Protein AF-A0A0R3RTT4-F1 (afdb_monomer)

Organism: NCBI:txid1147741

InterPro domains:
  IPR013730 Fyv7/TAP26 [PF08524] (8-86)
  IPR013730 Fyv7/TAP26 [PR01854] (11-34)
  IPR013730 Fyv7/TAP26 [PR01854] (36-57)
  IPR013730 Fyv7/TAP26 [PR01854] (59-83)

pLDDT: mean 90.15, std 12.37, range [50.72, 97.81]

Sequence (91 aa):
RDNKSITNQKRRLHADQRAQLTYQKIVAERKAEKEKLRLEREKRQKVLEEYTSIKRRMNKALSKKNRRGQPNLNAQIEVLLEKIERRMEKS

Radius of gyration: 28.81 Å; Cα contacts (8 Å, |Δi|>4): 20; chains: 1; bounding box: 62×22×70 Å

Secondary structure (DSSP, 8-state):
-THHHHHHHHHTS-HHHHHHHHHHHHHHHHHHHHHHHHHHHHHHHHHHHHHHHHHHHHHHHHT-B-TTS-B-HHHHHHHHHHHHHHHHTT-

Solvent-accessible surface area (backbone atoms only — not comparable to full-atom values): 5124 Å² total; per-residue (Å²): 126,65,75,64,55,56,52,57,54,58,69,7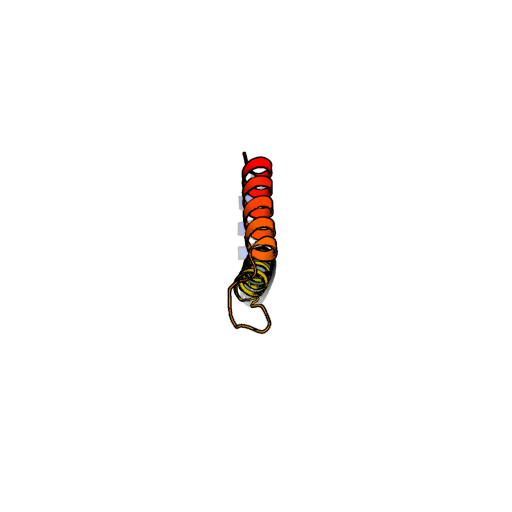0,48,56,71,66,60,47,50,52,53,52,50,53,50,51,53,51,51,52,51,54,50,52,52,53,52,49,54,51,48,53,54,53,48,52,56,50,51,52,54,50,52,53,52,51,52,45,50,54,36,60,66,36,53,46,100,85,66,46,73,39,62,68,44,42,49,54,49,51,51,53,54,50,52,58,50,60,78,73,106

Mean predicted aligned error: 7.97 Å

Structure (mmCIF, N/CA/C/O backbone):
data_AF-A0A0R3RTT4-F1
#
_entry.id   AF-A0A0R3RTT4-F1
#
loop_
_atom_site.group_PDB
_atom_site.id
_atom_site.type_symbol
_atom_site.label_atom_id
_atom_site.label_alt_id
_atom_site.label_comp_id
_atom_site.label_asym_i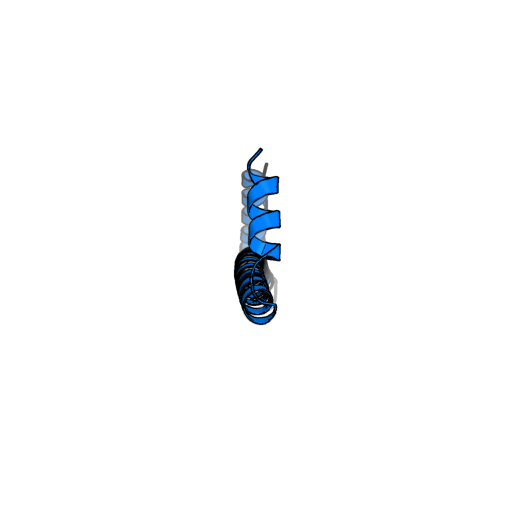d
_atom_site.label_entity_id
_atom_site.label_seq_id
_atom_site.pdbx_PDB_ins_code
_atom_site.Cartn_x
_atom_site.Cartn_y
_atom_site.Cartn_z
_atom_site.occupancy
_atom_site.B_iso_or_equiv
_atom_site.auth_seq_id
_atom_site.auth_comp_id
_atom_site.auth_asym_id
_atom_site.auth_atom_id
_atom_site.pdbx_PDB_model_num
ATOM 1 N N . ARG A 1 1 ? 36.230 12.311 -27.835 1.00 50.72 1 ARG A N 1
ATOM 2 C CA . ARG A 1 1 ? 36.071 12.455 -29.314 1.00 50.72 1 ARG A CA 1
ATOM 3 C C . ARG A 1 1 ? 35.401 11.211 -29.927 1.00 50.72 1 ARG A C 1
ATOM 5 O O . ARG A 1 1 ? 35.261 11.108 -31.140 1.00 50.72 1 ARG A O 1
ATOM 12 N N . ASP A 1 2 ? 34.865 10.333 -29.082 1.00 56.84 2 ASP A N 1
ATOM 13 C CA . ASP A 1 2 ? 34.647 8.915 -29.391 1.00 56.84 2 ASP A CA 1
ATOM 14 C C . ASP A 1 2 ? 33.217 8.640 -29.871 1.00 56.84 2 ASP A C 1
ATOM 16 O O . ASP A 1 2 ? 32.963 7.730 -30.650 1.00 56.84 2 ASP A O 1
ATOM 20 N N . ASN A 1 3 ? 32.277 9.527 -29.534 1.00 59.56 3 ASN A N 1
ATOM 21 C CA . ASN A 1 3 ? 30.910 9.474 -30.055 1.00 59.56 3 ASN A CA 1
ATOM 22 C C . ASN A 1 3 ? 30.821 9.724 -31.572 1.00 59.56 3 ASN A C 1
ATOM 24 O O . ASN A 1 3 ? 29.866 9.292 -32.213 1.00 59.56 3 ASN A O 1
ATOM 28 N N . LYS A 1 4 ? 31.804 10.411 -32.170 1.00 59.09 4 LYS A N 1
ATOM 29 C CA . LYS A 1 4 ? 31.791 10.759 -33.602 1.00 59.09 4 LYS A CA 1
ATOM 30 C C . LYS A 1 4 ? 32.304 9.614 -34.492 1.00 59.09 4 LYS A C 1
ATOM 32 O O . LYS A 1 4 ? 31.900 9.523 -35.646 1.00 59.09 4 LYS A O 1
ATOM 37 N N . SER A 1 5 ? 33.146 8.717 -33.968 1.00 60.78 5 SER A N 1
ATOM 38 C CA . SER A 1 5 ? 33.630 7.538 -34.706 1.00 60.78 5 SER A CA 1
ATOM 39 C C . SER A 1 5 ? 32.583 6.419 -34.739 1.00 60.78 5 SER A C 1
ATOM 41 O O . SER A 1 5 ? 32.327 5.853 -35.801 1.00 60.78 5 SER A O 1
ATOM 43 N N . ILE A 1 6 ? 31.891 6.175 -33.620 1.00 62.12 6 ILE A N 1
ATOM 44 C CA . ILE A 1 6 ? 30.844 5.143 -33.495 1.00 62.12 6 ILE A CA 1
ATOM 45 C C . ILE A 1 6 ? 29.652 5.432 -34.423 1.00 62.12 6 ILE A C 1
ATOM 47 O O . ILE A 1 6 ? 29.069 4.517 -35.009 1.00 62.12 6 ILE A O 1
ATOM 51 N N . THR A 1 7 ? 29.279 6.703 -34.590 1.00 62.00 7 THR A N 1
ATOM 52 C CA . THR A 1 7 ? 28.183 7.107 -35.487 1.00 62.00 7 THR A CA 1
ATOM 53 C C . THR A 1 7 ? 28.540 6.912 -36.959 1.00 62.00 7 THR A C 1
ATOM 55 O O . THR A 1 7 ? 27.715 6.406 -37.719 1.00 62.00 7 THR A O 1
ATOM 58 N N . ASN A 1 8 ? 29.777 7.225 -37.354 1.00 62.44 8 ASN A N 1
ATOM 59 C CA . ASN A 1 8 ? 30.279 6.962 -38.704 1.00 62.44 8 ASN A CA 1
ATOM 60 C C . ASN A 1 8 ? 30.367 5.457 -39.000 1.00 62.44 8 ASN A C 1
ATOM 62 O O . ASN A 1 8 ? 30.031 5.030 -40.100 1.00 62.44 8 ASN A O 1
ATOM 66 N N . GLN A 1 9 ? 30.736 4.637 -38.016 1.00 61.69 9 GLN A N 1
ATOM 67 C CA . GLN A 1 9 ? 30.808 3.181 -38.160 1.00 61.69 9 GLN A CA 1
ATOM 68 C C . GLN A 1 9 ? 29.416 2.543 -38.317 1.00 61.69 9 GLN A C 1
ATOM 70 O O . GLN A 1 9 ? 29.215 1.717 -39.201 1.00 61.69 9 GLN A O 1
ATOM 75 N N . LYS A 1 10 ? 28.409 3.001 -37.556 1.00 61.22 10 LYS A N 1
ATOM 76 C CA . LYS A 1 10 ? 27.006 2.558 -37.702 1.00 61.22 10 LYS A CA 1
ATOM 77 C C . LYS A 1 10 ? 26.393 2.930 -39.055 1.00 61.22 10 LYS A C 1
ATOM 79 O O . LYS A 1 10 ? 25.582 2.176 -39.590 1.00 61.22 10 LYS A O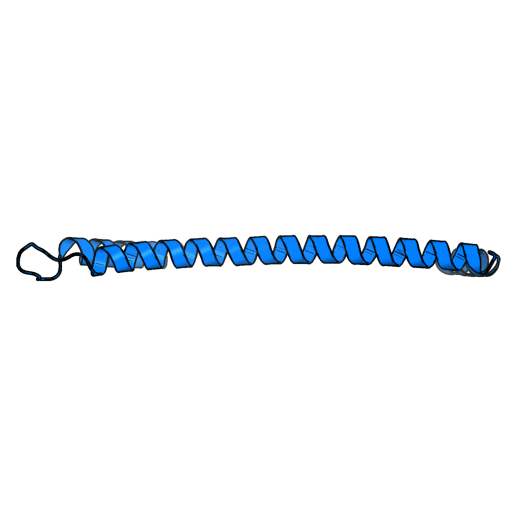 1
ATOM 84 N N . ARG A 1 11 ? 26.783 4.072 -39.632 1.00 65.62 11 ARG A N 1
ATOM 85 C CA . ARG A 1 11 ? 26.362 4.487 -40.985 1.00 65.62 11 ARG A CA 1
ATOM 86 C C . ARG A 1 11 ? 26.928 3.585 -42.088 1.00 65.62 11 ARG A C 1
ATOM 88 O O . ARG A 1 11 ? 26.296 3.474 -43.130 1.00 65.62 11 ARG A O 1
ATOM 95 N N . ARG A 1 12 ? 28.060 2.912 -41.846 1.00 70.25 12 ARG A N 1
ATOM 96 C CA . ARG A 1 12 ? 28.702 1.981 -42.796 1.00 70.25 12 ARG A CA 1
ATOM 97 C C . ARG A 1 12 ? 28.119 0.559 -42.783 1.00 70.25 12 ARG A C 1
ATOM 99 O O . ARG A 1 12 ? 28.445 -0.208 -43.676 1.00 70.25 12 ARG A O 1
ATOM 106 N N . LEU A 1 13 ? 27.279 0.207 -41.803 1.00 72.12 13 LEU A N 1
ATOM 107 C CA . LEU A 1 13 ? 26.590 -1.095 -41.748 1.00 72.12 13 LEU A CA 1
ATOM 108 C C . LEU A 1 13 ? 25.480 -1.188 -42.812 1.00 72.12 13 LEU A C 1
ATOM 110 O O . LEU A 1 13 ? 24.968 -0.159 -43.256 1.00 72.12 13 LEU A O 1
ATOM 114 N N . HIS A 1 14 ? 25.058 -2.395 -43.197 1.00 80.56 14 HIS A N 1
ATOM 115 C CA . HIS A 1 14 ? 23.851 -2.546 -44.018 1.00 80.56 14 HIS A CA 1
ATOM 116 C C . HIS A 1 14 ? 22.581 -2.191 -43.214 1.00 80.56 14 HIS A C 1
ATOM 118 O O . HIS A 1 14 ? 22.578 -2.123 -41.979 1.00 80.56 14 HIS A O 1
ATOM 124 N N . ALA A 1 15 ? 21.502 -1.851 -43.926 1.00 82.94 15 ALA A N 1
ATOM 125 C CA . ALA A 1 15 ? 20.269 -1.342 -43.323 1.00 82.94 15 ALA A CA 1
ATOM 126 C C . ALA A 1 15 ? 19.592 -2.356 -42.382 1.00 82.94 15 ALA A C 1
ATOM 128 O O . ALA A 1 15 ? 19.069 -1.962 -41.340 1.00 82.94 15 ALA A O 1
ATOM 129 N N . ASP A 1 16 ? 19.669 -3.640 -42.714 1.00 85.69 16 ASP A N 1
ATOM 130 C CA . ASP A 1 16 ? 19.207 -4.780 -41.920 1.00 85.69 16 ASP A CA 1
ATOM 131 C C . ASP A 1 16 ? 19.954 -4.893 -40.579 1.00 85.69 16 ASP A C 1
ATOM 133 O O . ASP A 1 16 ? 19.331 -4.966 -39.519 1.00 85.69 16 ASP A O 1
ATOM 137 N N . GLN A 1 17 ? 21.284 -4.788 -40.595 1.00 87.25 17 GLN A N 1
ATOM 138 C CA . GLN A 1 17 ? 22.121 -4.840 -39.395 1.00 87.25 17 GLN A CA 1
ATOM 139 C C . GLN A 1 17 ? 21.841 -3.650 -38.473 1.00 87.25 17 GLN A C 1
ATOM 141 O O . GLN A 1 17 ? 21.749 -3.798 -37.252 1.00 87.25 17 GLN A O 1
ATOM 146 N N . ARG A 1 18 ? 21.640 -2.452 -39.042 1.00 87.19 18 ARG A N 1
ATOM 147 C CA . ARG A 1 18 ? 21.205 -1.283 -38.263 1.00 87.19 18 ARG A CA 1
ATOM 148 C C . ARG A 1 18 ? 19.841 -1.511 -37.621 1.00 87.19 18 ARG A C 1
ATOM 150 O O . ARG A 1 18 ? 19.694 -1.220 -36.434 1.00 87.19 18 ARG A O 1
ATOM 157 N N . ALA A 1 19 ? 18.877 -2.028 -38.381 1.00 89.31 19 ALA A N 1
ATOM 158 C CA . ALA A 1 19 ? 17.533 -2.302 -37.886 1.00 89.31 19 ALA A CA 1
ATOM 159 C C . ALA A 1 19 ? 17.569 -3.298 -36.715 1.00 89.31 19 ALA A C 1
ATOM 161 O O . ALA A 1 19 ? 16.974 -3.038 -35.666 1.00 89.31 19 ALA A O 1
ATOM 162 N N . GLN A 1 20 ? 18.357 -4.371 -36.835 1.00 92.00 20 GLN A N 1
ATOM 163 C CA . GLN A 1 20 ? 18.528 -5.368 -35.779 1.00 92.00 20 GLN A CA 1
ATOM 164 C C . GLN A 1 20 ? 19.125 -4.763 -34.499 1.00 92.00 20 GLN A C 1
ATOM 166 O O . GLN A 1 20 ? 18.600 -4.988 -33.408 1.00 92.00 20 GLN A O 1
ATOM 171 N N . LEU A 1 21 ? 20.170 -3.937 -34.617 1.00 90.88 21 LEU A N 1
ATOM 172 C CA . LEU A 1 21 ? 20.779 -3.259 -33.467 1.00 90.88 21 LEU A CA 1
ATOM 173 C C . LEU A 1 21 ? 19.809 -2.280 -32.792 1.00 90.88 21 LEU A C 1
ATOM 175 O O . LEU A 1 21 ? 19.748 -2.216 -31.562 1.00 90.88 21 LEU A O 1
ATOM 179 N N . THR A 1 22 ? 19.030 -1.523 -33.572 1.00 91.81 22 THR A N 1
ATOM 180 C CA . THR A 1 22 ? 18.015 -0.622 -33.006 1.00 91.81 22 THR A CA 1
ATOM 181 C C . THR A 1 22 ? 16.905 -1.389 -32.301 1.00 91.81 22 THR A C 1
ATOM 183 O O . THR A 1 22 ? 16.506 -1.003 -31.204 1.00 91.81 22 THR A O 1
ATOM 186 N N . TYR A 1 23 ? 16.460 -2.508 -32.873 1.00 94.38 23 TYR A N 1
ATOM 187 C CA . TYR A 1 23 ? 15.447 -3.361 -32.268 1.00 94.38 23 TYR A CA 1
ATOM 188 C C . TYR A 1 23 ? 15.925 -3.935 -30.933 1.00 94.38 23 TYR A C 1
ATOM 190 O O . TYR A 1 23 ? 15.231 -3.803 -29.927 1.00 94.38 23 TYR A O 1
ATOM 198 N N . GLN A 1 24 ? 17.138 -4.493 -30.886 1.00 95.75 24 GLN A N 1
ATOM 199 C CA . GLN A 1 24 ? 17.718 -5.023 -29.648 1.00 95.75 24 GLN A CA 1
ATOM 200 C C . GLN A 1 24 ? 17.822 -3.950 -28.561 1.00 95.75 24 GLN A C 1
ATOM 202 O O . GLN A 1 24 ? 17.482 -4.208 -27.406 1.00 95.75 24 GLN A O 1
ATOM 207 N N . LYS A 1 25 ? 18.225 -2.728 -28.934 1.00 95.12 25 LYS A N 1
ATOM 208 C CA . LYS A 1 25 ? 18.277 -1.595 -28.007 1.00 95.12 25 LYS A CA 1
ATOM 209 C C . LYS A 1 25 ? 16.889 -1.260 -27.445 1.00 95.12 25 LYS A C 1
ATOM 211 O O . LYS A 1 25 ? 16.743 -1.168 -26.231 1.00 95.12 25 LYS A O 1
ATOM 216 N N . ILE A 1 26 ? 15.872 -1.162 -28.302 1.00 95.94 26 ILE A N 1
ATOM 217 C CA . ILE A 1 26 ? 14.485 -0.885 -27.889 1.00 95.94 26 ILE A CA 1
ATOM 218 C C . ILE A 1 26 ? 13.950 -1.994 -26.972 1.00 95.94 26 ILE A C 1
ATOM 220 O O . ILE A 1 26 ? 13.294 -1.713 -25.971 1.00 95.94 26 ILE A O 1
ATOM 224 N N . VAL A 1 27 ? 14.231 -3.261 -27.282 1.00 97.25 27 VAL A N 1
ATOM 225 C CA . VAL A 1 27 ? 13.813 -4.398 -26.448 1.00 97.25 27 VAL A CA 1
ATOM 226 C C . VAL A 1 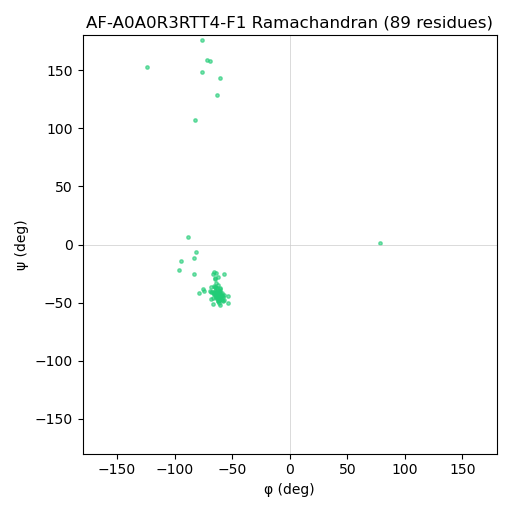27 ? 14.469 -4.337 -25.067 1.00 97.25 27 VAL A C 1
ATOM 228 O O . VAL A 1 27 ? 13.787 -4.533 -24.059 1.00 97.25 27 VAL A O 1
ATOM 231 N N . ALA A 1 28 ? 15.765 -4.026 -25.003 1.00 96.56 28 ALA A N 1
ATOM 232 C CA . ALA A 1 28 ? 16.483 -3.879 -23.741 1.00 96.56 28 ALA A CA 1
ATOM 233 C C . ALA A 1 28 ? 15.936 -2.711 -22.901 1.00 96.56 28 ALA A C 1
ATOM 235 O O . ALA A 1 28 ? 15.699 -2.879 -21.704 1.00 96.56 28 ALA A O 1
ATOM 236 N N . GLU A 1 29 ? 15.669 -1.563 -23.528 1.00 96.50 29 GLU A N 1
ATOM 237 C CA . GLU A 1 29 ? 15.074 -0.393 -22.870 1.00 96.50 29 GLU A CA 1
ATOM 238 C C . GLU A 1 29 ? 13.683 -0.712 -22.307 1.00 96.50 29 GLU A C 1
ATOM 240 O O . GLU A 1 29 ? 13.438 -0.493 -21.120 1.00 96.50 29 GLU A O 1
ATOM 245 N N . ARG A 1 30 ? 12.810 -1.341 -23.105 1.00 96.94 30 ARG A N 1
ATOM 246 C CA . ARG A 1 30 ? 11.476 -1.777 -22.657 1.00 96.94 30 ARG A CA 1
ATOM 247 C C . ARG A 1 30 ? 11.543 -2.772 -21.503 1.00 96.94 30 ARG A C 1
ATOM 249 O O . ARG A 1 30 ? 10.735 -2.698 -20.579 1.00 96.94 30 ARG A O 1
ATOM 256 N N . LYS A 1 31 ? 12.495 -3.711 -21.535 1.00 96.88 31 LYS A N 1
ATOM 257 C CA . LYS A 1 31 ? 12.695 -4.674 -20.442 1.00 96.88 31 LYS A CA 1
ATOM 258 C C . LYS A 1 31 ? 13.109 -3.956 -19.157 1.00 96.88 31 LYS A C 1
ATOM 260 O O . LYS A 1 31 ? 12.535 -4.227 -18.106 1.00 96.88 31 LYS A O 1
ATOM 265 N N . ALA A 1 32 ? 14.055 -3.022 -19.241 1.00 96.25 32 ALA A N 1
ATOM 266 C CA . ALA A 1 32 ? 14.502 -2.244 -18.090 1.00 96.25 32 ALA A CA 1
ATOM 267 C C . ALA A 1 32 ? 13.379 -1.366 -17.511 1.00 96.25 32 ALA A C 1
ATOM 269 O O . ALA A 1 32 ? 13.216 -1.295 -16.294 1.00 96.25 32 ALA A O 1
ATOM 270 N N . GLU A 1 33 ? 12.578 -0.731 -18.365 1.00 96.81 33 GLU A N 1
ATOM 271 C CA . GLU A 1 33 ? 11.426 0.072 -17.948 1.00 96.81 33 GLU A CA 1
ATOM 272 C C . GLU A 1 33 ? 10.351 -0.782 -17.263 1.00 96.81 33 GLU A C 1
ATOM 274 O O . GLU A 1 33 ? 9.877 -0.433 -16.181 1.00 96.81 33 GLU A O 1
ATOM 279 N N . LYS A 1 34 ? 10.027 -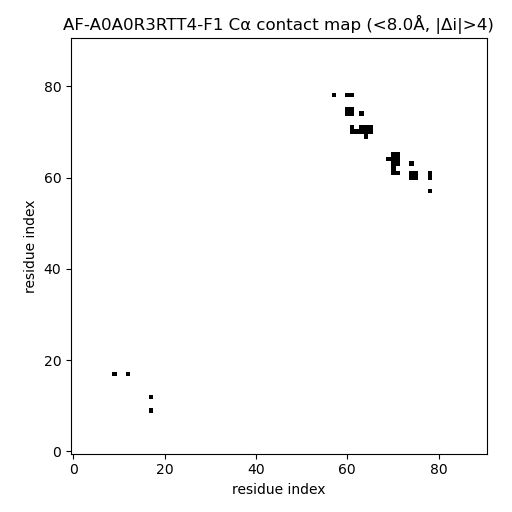1.951 -17.828 1.00 97.12 34 LYS A N 1
ATOM 280 C CA . LYS A 1 34 ? 9.062 -2.886 -17.237 1.00 97.12 34 LYS A CA 1
ATOM 281 C C . LYS A 1 34 ? 9.484 -3.341 -15.839 1.00 97.12 34 LYS A C 1
ATOM 283 O O . LYS A 1 34 ? 8.647 -3.372 -14.939 1.00 97.12 34 LYS A O 1
ATOM 288 N N . GLU A 1 35 ? 10.761 -3.666 -15.643 1.00 96.50 35 GLU A N 1
ATOM 289 C CA . GLU A 1 35 ? 11.275 -4.062 -14.326 1.00 96.50 35 GLU A CA 1
ATOM 290 C C . GLU A 1 35 ? 11.214 -2.906 -13.319 1.00 96.50 35 GLU A C 1
ATOM 292 O O . GLU A 1 35 ? 10.767 -3.107 -12.190 1.00 96.50 35 GLU A O 1
ATOM 297 N N . LYS A 1 36 ? 11.565 -1.677 -13.727 1.00 97.00 36 LYS A N 1
ATOM 298 C CA . LYS A 1 36 ? 11.429 -0.486 -12.868 1.00 97.00 36 LYS A CA 1
ATOM 299 C C . LYS A 1 36 ? 9.980 -0.263 -12.432 1.00 97.00 36 LYS A C 1
ATOM 301 O O . LYS A 1 36 ? 9.722 -0.098 -11.241 1.00 97.00 36 LYS A O 1
ATOM 306 N N . LEU A 1 37 ? 9.038 -0.326 -13.374 1.00 97.25 37 LEU A N 1
ATOM 307 C CA . LEU A 1 37 ? 7.611 -0.183 -13.087 1.00 97.25 37 LEU A CA 1
ATOM 308 C C . LEU A 1 37 ? 7.089 -1.307 -12.188 1.00 97.25 37 LEU A C 1
ATOM 310 O O . LEU A 1 37 ? 6.261 -1.049 -11.314 1.00 97.25 37 LEU A O 1
ATOM 314 N N . ARG A 1 38 ? 7.562 -2.549 -12.367 1.00 96.88 38 ARG A N 1
ATOM 315 C CA . ARG A 1 38 ? 7.183 -3.666 -11.491 1.00 96.88 38 ARG A CA 1
ATOM 316 C C . ARG A 1 38 ? 7.640 -3.408 -10.057 1.00 96.88 38 ARG A C 1
ATOM 318 O O . ARG A 1 38 ? 6.819 -3.482 -9.150 1.00 96.88 38 ARG A O 1
ATOM 325 N N . LEU A 1 39 ? 8.900 -3.020 -9.866 1.00 97.06 39 LEU A N 1
ATOM 326 C CA . LEU A 1 39 ? 9.446 -2.706 -8.544 1.00 97.06 39 LEU A CA 1
ATOM 327 C C . LEU A 1 39 ? 8.711 -1.536 -7.876 1.00 97.06 39 LEU A C 1
ATOM 329 O O . LEU A 1 39 ? 8.444 -1.573 -6.676 1.00 97.06 39 LEU A O 1
ATOM 333 N N . GLU A 1 40 ? 8.357 -0.497 -8.631 1.00 96.88 40 GLU A N 1
ATOM 334 C CA . GLU A 1 40 ? 7.588 0.635 -8.107 1.00 96.88 40 GLU A CA 1
ATOM 335 C C . GLU A 1 40 ? 6.169 0.222 -7.688 1.00 96.88 40 GLU A C 1
ATOM 337 O O . GLU A 1 40 ? 5.703 0.601 -6.610 1.00 96.88 40 GLU A O 1
ATOM 342 N N . ARG A 1 41 ? 5.497 -0.603 -8.502 1.00 97.31 41 ARG A N 1
ATOM 343 C CA . ARG A 1 41 ? 4.180 -1.164 -8.172 1.00 97.31 41 ARG A CA 1
ATOM 344 C C . ARG A 1 41 ? 4.241 -2.048 -6.935 1.00 97.31 41 ARG A C 1
ATOM 346 O O . ARG A 1 41 ? 3.409 -1.876 -6.055 1.00 97.31 41 ARG A O 1
ATOM 353 N N . GLU A 1 42 ? 5.229 -2.933 -6.831 1.00 96.81 42 GLU A N 1
ATOM 354 C CA . GLU A 1 42 ? 5.424 -3.791 -5.657 1.00 96.81 42 GLU A CA 1
ATOM 355 C C . GLU A 1 42 ? 5.640 -2.962 -4.384 1.00 96.81 42 GLU A C 1
ATOM 357 O O . GLU A 1 42 ? 5.031 -3.243 -3.353 1.00 96.81 42 GLU A O 1
ATOM 362 N N . LYS A 1 43 ? 6.448 -1.894 -4.447 1.00 96.50 43 LYS A N 1
ATOM 363 C CA . LYS A 1 43 ? 6.647 -0.978 -3.311 1.00 96.50 43 LYS A CA 1
ATOM 364 C C . LYS A 1 43 ? 5.346 -0.289 -2.899 1.00 96.50 43 LYS A C 1
ATOM 366 O O . LYS A 1 43 ? 5.011 -0.284 -1.717 1.00 96.50 43 LYS A O 1
ATOM 371 N N . ARG A 1 44 ? 4.598 0.264 -3.860 1.00 96.38 44 ARG A N 1
ATOM 372 C CA . ARG A 1 44 ? 3.298 0.906 -3.593 1.00 96.38 44 ARG A CA 1
ATOM 373 C C . ARG A 1 44 ? 2.292 -0.081 -3.011 1.00 96.38 44 ARG A C 1
ATOM 375 O O . ARG A 1 44 ? 1.610 0.247 -2.045 1.00 96.38 44 ARG A O 1
ATOM 382 N N . GLN A 1 45 ? 2.237 -1.286 -3.567 1.00 97.25 45 GLN A N 1
ATOM 383 C CA . GLN A 1 45 ? 1.332 -2.336 -3.125 1.00 97.25 45 GLN A CA 1
ATOM 384 C C . GLN A 1 45 ? 1.620 -2.742 -1.678 1.00 97.25 45 GLN A C 1
ATOM 386 O O . GLN A 1 45 ? 0.693 -2.775 -0.879 1.00 97.25 45 GLN A O 1
ATOM 391 N N . LYS A 1 46 ? 2.892 -2.936 -1.303 1.00 97.00 46 LYS A N 1
ATOM 392 C CA . LYS A 1 46 ? 3.274 -3.255 0.084 1.00 97.00 46 LYS A CA 1
ATOM 393 C C . LYS A 1 46 ? 2.821 -2.186 1.081 1.00 97.00 46 LYS A C 1
ATOM 395 O O . LYS A 1 46 ? 2.242 -2.520 2.109 1.00 97.00 46 LYS A O 1
ATOM 400 N N . VAL A 1 47 ? 3.017 -0.905 0.757 1.00 95.81 47 VAL A N 1
ATOM 401 C CA . VAL A 1 47 ? 2.572 0.208 1.619 1.00 95.81 47 VAL A CA 1
ATOM 402 C C . VAL A 1 47 ? 1.045 0.224 1.763 1.00 95.81 47 VAL A C 1
ATOM 404 O O . VAL A 1 47 ? 0.519 0.428 2.859 1.00 95.81 47 VAL A O 1
ATOM 407 N N . LEU A 1 48 ? 0.314 -0.016 0.671 1.00 96.38 48 LEU A N 1
ATOM 408 C CA . LEU A 1 48 ? -1.148 -0.083 0.698 1.00 96.38 48 LEU A CA 1
ATOM 409 C C . LEU A 1 48 ? -1.658 -1.302 1.478 1.00 96.38 48 LEU A C 1
ATOM 411 O O . LEU A 1 48 ? -2.621 -1.184 2.236 1.00 96.38 48 LEU A O 1
ATOM 415 N N . GLU A 1 49 ? -1.028 -2.463 1.326 1.00 97.31 49 GLU A N 1
ATOM 416 C CA . GLU A 1 49 ? -1.359 -3.686 2.064 1.00 97.31 49 GLU A CA 1
ATOM 417 C C . GLU A 1 49 ? -1.146 -3.510 3.565 1.00 97.31 49 GLU A C 1
ATOM 419 O O . GLU A 1 49 ? -2.030 -3.838 4.360 1.00 97.31 49 GLU A O 1
ATOM 424 N N . GLU A 1 50 ? -0.029 -2.906 3.965 1.00 94.88 50 GLU A N 1
ATOM 425 C CA . GLU A 1 50 ? 0.231 -2.593 5.364 1.00 94.88 50 GLU A CA 1
ATOM 426 C C . GLU A 1 50 ? -0.841 -1.641 5.917 1.00 94.88 50 GLU A C 1
ATOM 428 O O . GLU A 1 50 ? -1.520 -1.966 6.895 1.00 94.88 50 GLU A O 1
ATOM 433 N N . TYR A 1 51 ? -1.094 -0.517 5.238 1.00 94.31 51 TYR A N 1
ATOM 434 C CA . TYR A 1 51 ? -2.121 0.443 5.652 1.00 94.31 51 TYR A CA 1
ATOM 435 C C . TYR A 1 51 ? -3.513 -0.200 5.767 1.00 94.31 51 TYR A C 1
ATOM 437 O O . TYR A 1 51 ? -4.222 -0.018 6.764 1.00 94.31 51 TYR A O 1
ATOM 445 N N . THR A 1 52 ? -3.923 -0.968 4.756 1.00 97.12 52 THR A N 1
ATOM 446 C CA . THR A 1 52 ? -5.247 -1.604 4.722 1.00 97.12 52 THR A CA 1
ATOM 447 C C . THR A 1 52 ? -5.388 -2.705 5.768 1.00 97.12 52 THR A C 1
ATOM 449 O O . THR A 1 52 ? -6.456 -2.817 6.377 1.00 97.12 52 THR A O 1
ATOM 452 N N . SER A 1 53 ? -4.333 -3.481 6.033 1.00 96.69 53 SER A N 1
ATOM 453 C CA . SER A 1 53 ? -4.336 -4.510 7.079 1.00 96.69 53 SER A CA 1
ATOM 454 C C . SER A 1 53 ? -4.507 -3.900 8.475 1.00 96.69 53 SER A C 1
ATOM 456 O O . SER A 1 53 ? -5.377 -4.342 9.233 1.00 96.69 53 SER A O 1
ATOM 458 N N . ILE A 1 54 ? -3.778 -2.821 8.783 1.00 95.31 54 ILE A N 1
ATOM 459 C CA . ILE A 1 54 ? -3.902 -2.075 10.043 1.00 95.31 54 ILE A CA 1
ATOM 460 C C . ILE A 1 54 ? -5.314 -1.508 10.178 1.00 95.31 54 ILE A C 1
ATOM 462 O O . ILE A 1 54 ? -5.985 -1.742 11.185 1.00 95.31 54 ILE A O 1
ATOM 466 N N . LYS A 1 55 ? -5.808 -0.825 9.137 1.00 96.50 55 LYS A N 1
ATOM 467 C CA . LYS A 1 55 ? -7.157 -0.248 9.124 1.00 96.50 55 LYS A CA 1
ATOM 468 C C . LYS A 1 55 ? -8.228 -1.312 9.363 1.00 96.50 55 LYS A C 1
ATOM 470 O O . LYS A 1 55 ? -9.143 -1.101 10.158 1.00 96.50 55 LYS A O 1
ATOM 475 N N . ARG A 1 56 ? -8.105 -2.480 8.722 1.00 97.81 56 ARG A N 1
ATOM 476 C CA . ARG A 1 56 ? -9.024 -3.611 8.912 1.00 97.81 56 ARG A CA 1
ATOM 477 C C . ARG A 1 56 ? -8.989 -4.126 10.351 1.00 97.81 56 ARG A C 1
ATOM 479 O O . ARG A 1 56 ? -10.052 -4.354 10.925 1.00 97.81 56 ARG A O 1
ATOM 486 N N . ARG A 1 57 ? -7.802 -4.289 10.945 1.00 96.56 57 ARG A N 1
ATOM 487 C CA . ARG A 1 57 ? -7.648 -4.742 12.338 1.00 96.56 57 ARG A CA 1
ATOM 488 C C . ARG A 1 57 ? -8.268 -3.754 13.327 1.00 96.56 57 ARG A C 1
ATOM 490 O O . ARG A 1 57 ? -9.040 -4.180 14.184 1.00 96.56 57 ARG A O 1
ATOM 497 N N . MET A 1 58 ? -8.014 -2.457 13.161 1.00 96.75 58 MET A N 1
ATOM 498 C CA . MET A 1 58 ? -8.620 -1.408 13.989 1.00 96.75 58 MET A CA 1
ATOM 499 C C . MET A 1 58 ? -10.148 -1.410 13.863 1.00 96.75 58 MET A C 1
ATOM 501 O O . MET A 1 58 ? -10.847 -1.448 14.871 1.00 96.75 58 MET A O 1
ATOM 505 N N . ASN A 1 59 ? -10.686 -1.471 12.642 1.00 96.94 59 ASN A N 1
ATOM 506 C CA . ASN A 1 59 ? -12.135 -1.549 12.424 1.00 96.94 59 ASN A CA 1
ATOM 507 C C . ASN A 1 59 ? -12.752 -2.806 13.058 1.00 96.94 59 ASN A C 1
ATOM 509 O O . ASN A 1 59 ? -13.844 -2.748 13.627 1.00 96.94 59 ASN A O 1
ATOM 513 N N . LYS A 1 60 ? -12.051 -3.946 13.004 1.00 97.44 60 LYS A N 1
ATOM 514 C CA . LYS A 1 60 ? -12.480 -5.179 13.675 1.00 97.44 60 LYS A CA 1
ATOM 515 C C . LYS A 1 60 ? -12.529 -5.004 15.193 1.00 97.44 60 LYS A C 1
ATOM 517 O O . LYS A 1 60 ? -13.466 -5.485 15.814 1.00 97.44 60 LYS A O 1
ATOM 522 N N . ALA A 1 61 ? -11.557 -4.319 15.793 1.00 96.44 61 ALA A N 1
ATOM 523 C CA . ALA A 1 61 ? -11.564 -4.032 17.226 1.00 96.44 61 ALA A CA 1
ATOM 524 C C . ALA A 1 61 ? -12.702 -3.072 17.615 1.00 96.44 61 ALA A C 1
ATOM 526 O O . ALA A 1 61 ? -13.456 -3.373 18.536 1.00 96.44 61 ALA A O 1
ATOM 527 N N . LEU A 1 62 ? -12.896 -1.986 16.861 1.00 95.50 62 LEU A N 1
ATOM 528 C CA . LEU A 1 62 ? -13.955 -0.998 17.109 1.00 95.50 62 LEU A CA 1
ATOM 529 C C . LEU A 1 62 ? -15.372 -1.563 16.929 1.00 95.50 62 LEU A C 1
ATOM 531 O O . LEU A 1 62 ? -16.306 -1.104 17.581 1.00 95.50 62 LEU A O 1
ATOM 535 N N . SER A 1 63 ? -15.539 -2.565 16.062 1.00 96.38 63 SER A N 1
ATOM 536 C CA . SER A 1 63 ? -16.823 -3.248 15.858 1.00 96.38 63 SER A CA 1
ATOM 537 C C . SER A 1 63 ? -17.127 -4.323 16.906 1.00 96.38 63 SER A C 1
ATOM 539 O O . SER A 1 63 ? -18.249 -4.836 16.921 1.00 96.38 63 SER A O 1
ATOM 541 N N . LYS A 1 64 ? -16.186 -4.653 17.808 1.00 96.50 64 LYS A N 1
ATOM 542 C CA . LYS A 1 64 ? -16.440 -5.598 18.904 1.00 96.50 64 LYS A CA 1
ATOM 543 C C . LYS A 1 64 ? -17.521 -5.048 19.832 1.00 96.50 64 LYS A C 1
ATOM 545 O O . LYS A 1 64 ? -17.419 -3.940 20.361 1.00 96.50 64 LYS A O 1
ATOM 550 N N . LYS A 1 65 ? -18.527 -5.880 20.079 1.00 97.25 65 LYS A N 1
ATOM 551 C CA . LYS A 1 65 ? -19.637 -5.604 20.991 1.00 97.25 65 LYS A CA 1
ATOM 552 C C . LY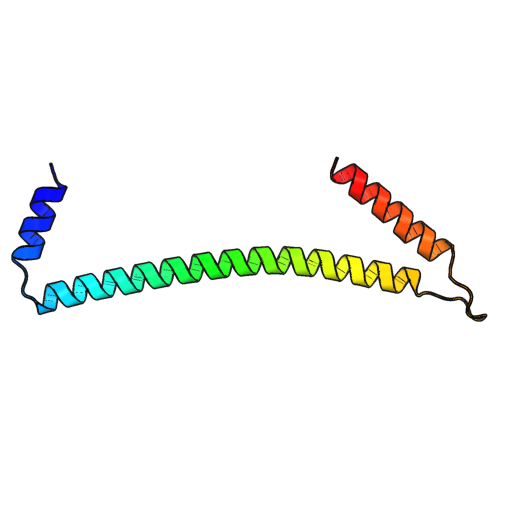S A 1 65 ? -19.734 -6.703 22.042 1.00 97.25 65 LYS A C 1
ATOM 554 O O . LYS A 1 65 ? -19.319 -7.836 21.800 1.00 97.25 65 LYS A O 1
ATOM 559 N N . ASN A 1 66 ? -20.258 -6.369 23.216 1.00 94.94 66 ASN A N 1
ATOM 560 C CA . ASN A 1 66 ? -20.573 -7.358 24.244 1.00 94.94 66 ASN A CA 1
ATOM 561 C C .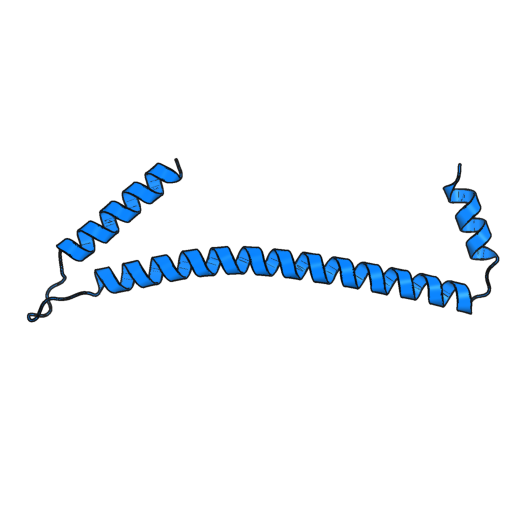 ASN A 1 66 ? -21.861 -8.131 23.887 1.00 94.94 66 ASN A C 1
ATOM 563 O O . ASN A 1 66 ? -22.542 -7.813 22.911 1.00 94.94 66 ASN A O 1
ATOM 567 N N . ARG A 1 67 ? -22.229 -9.138 24.694 1.00 95.06 67 ARG A N 1
ATOM 568 C CA . ARG A 1 67 ? -23.468 -9.923 24.495 1.00 95.06 67 ARG A CA 1
ATOM 569 C C . ARG A 1 67 ? -24.744 -9.070 24.474 1.00 95.06 67 ARG A C 1
ATOM 571 O O . ARG A 1 67 ? -25.724 -9.476 23.867 1.00 95.06 67 ARG A O 1
ATOM 578 N N . ARG A 1 68 ? -24.725 -7.896 25.114 1.00 96.25 68 ARG A N 1
ATOM 579 C CA . ARG A 1 68 ? -25.829 -6.922 25.136 1.00 96.25 68 ARG A CA 1
ATOM 580 C C . ARG A 1 68 ? -25.770 -5.925 23.968 1.00 96.25 68 ARG A C 1
ATOM 582 O O . ARG A 1 68 ? -26.536 -4.972 23.944 1.00 96.25 68 ARG A O 1
ATOM 589 N N . GLY A 1 69 ? -24.851 -6.109 23.018 1.00 95.44 69 GLY A N 1
ATOM 590 C CA . GLY A 1 69 ? -24.702 -5.262 21.834 1.00 95.44 69 GLY A CA 1
ATOM 591 C C . GLY A 1 69 ? -23.994 -3.925 22.072 1.00 95.44 69 GLY A C 1
ATOM 592 O O . GLY A 1 69 ? -23.820 -3.162 21.121 1.00 95.44 69 GLY A O 1
ATOM 593 N N . GLN A 1 70 ? -23.548 -3.635 23.296 1.00 96.62 70 GLN A N 1
ATOM 594 C CA . GLN A 1 70 ? -22.827 -2.399 23.594 1.00 96.62 70 GLN A CA 1
ATOM 595 C C . GLN A 1 70 ? -21.378 -2.487 23.096 1.00 96.62 70 GLN A C 1
ATOM 597 O O . GLN A 1 70 ? -20.796 -3.578 23.112 1.00 96.62 70 GLN A O 1
ATOM 602 N N . PRO A 1 71 ? -20.768 -1.368 22.681 1.00 96.88 71 PRO A N 1
ATOM 603 C CA . PRO A 1 71 ? -19.373 -1.348 22.261 1.00 96.88 71 PRO A CA 1
ATOM 604 C C . PRO A 1 71 ? -18.420 -1.790 23.379 1.00 96.88 71 PRO A C 1
ATOM 606 O O . PRO A 1 71 ? -18.627 -1.478 24.551 1.00 96.88 71 PRO A O 1
ATOM 609 N N . ASN A 1 72 ? -17.359 -2.511 23.018 1.00 96.88 72 ASN A N 1
ATOM 610 C CA . ASN A 1 72 ? -16.328 -2.908 23.974 1.00 96.88 72 ASN A CA 1
ATOM 611 C C . ASN A 1 72 ? -15.321 -1.763 24.185 1.00 96.88 72 ASN A C 1
ATOM 613 O O . ASN A 1 72 ? -14.495 -1.504 23.311 1.00 96.88 72 ASN A O 1
ATOM 617 N N . LEU A 1 73 ? -15.380 -1.106 25.349 1.00 95.81 73 LEU A N 1
ATOM 618 C CA . LEU A 1 73 ? -14.514 0.028 25.690 1.00 95.81 73 LEU A CA 1
ATOM 619 C C . LEU A 1 73 ? -13.022 -0.332 25.647 1.00 95.81 73 LEU A C 1
ATOM 621 O O . LEU A 1 73 ? -12.241 0.403 25.052 1.00 95.81 73 LEU A O 1
ATOM 625 N N . ASN A 1 74 ? -12.630 -1.480 26.201 1.00 96.00 74 ASN A N 1
ATOM 626 C CA . ASN A 1 74 ? -11.224 -1.896 26.237 1.00 96.00 74 ASN A CA 1
ATOM 627 C C . ASN A 1 74 ? -10.654 -2.042 24.819 1.00 96.00 74 ASN A C 1
ATOM 629 O O . ASN A 1 74 ? -9.574 -1.537 24.531 1.00 96.00 74 ASN A O 1
ATOM 633 N N . ALA A 1 75 ? -11.427 -2.626 23.897 1.00 96.38 75 ALA A N 1
ATOM 634 C CA . ALA A 1 75 ? -11.023 -2.744 22.496 1.00 96.38 75 ALA A CA 1
ATOM 635 C C . ALA A 1 75 ? -10.892 -1.380 21.788 1.00 96.38 75 ALA A C 1
ATOM 637 O O . ALA A 1 75 ? -10.097 -1.239 20.861 1.00 96.38 75 ALA A O 1
ATOM 638 N N . GLN A 1 76 ? -11.668 -0.371 22.199 1.00 96.62 76 GLN A N 1
ATOM 639 C CA . GLN A 1 76 ? -11.531 0.994 21.681 1.00 96.62 76 GLN A CA 1
ATOM 640 C C . GLN A 1 76 ? -10.291 1.693 22.245 1.00 96.62 76 GLN A C 1
ATOM 642 O O . GLN A 1 76 ? -9.588 2.368 21.494 1.00 96.62 76 GLN A O 1
ATOM 647 N N . ILE A 1 77 ? -10.003 1.496 23.536 1.00 97.56 77 ILE A N 1
ATOM 648 C CA . ILE A 1 77 ? -8.803 2.024 24.195 1.00 97.56 77 ILE A CA 1
ATOM 649 C C . ILE A 1 77 ? -7.542 1.455 23.538 1.00 97.56 77 ILE A C 1
ATOM 651 O O . ILE A 1 77 ? -6.656 2.228 23.191 1.00 97.56 77 ILE A O 1
ATOM 655 N N . GLU A 1 78 ? -7.486 0.148 23.266 1.00 96.75 78 GLU A N 1
ATOM 656 C CA . GLU A 1 78 ? -6.364 -0.478 22.545 1.00 96.75 78 GLU A CA 1
ATOM 657 C C . GLU A 1 78 ? -6.088 0.207 21.194 1.00 96.75 78 GLU A C 1
ATOM 659 O O . GLU A 1 78 ? -4.945 0.522 20.869 1.00 96.75 78 GLU A O 1
ATOM 664 N N . VAL A 1 79 ? -7.136 0.503 20.415 1.00 97.56 79 VAL A N 1
ATOM 665 C CA . VAL A 1 79 ? -6.998 1.207 19.126 1.00 97.56 79 VAL A CA 1
ATOM 666 C C . VAL A 1 79 ? -6.494 2.641 19.307 1.00 97.56 79 VAL A C 1
ATOM 668 O O . VAL A 1 79 ? -5.756 3.140 18.455 1.00 97.56 79 VAL A O 1
ATOM 671 N N . LEU A 1 80 ? -6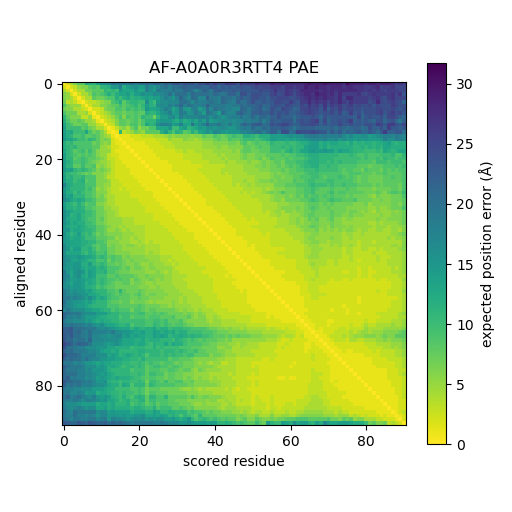.907 3.328 20.374 1.00 97.25 80 LEU A N 1
ATOM 672 C CA . LEU A 1 80 ? -6.440 4.681 20.682 1.00 97.25 80 LEU A CA 1
ATOM 673 C C . LEU A 1 80 ? -4.963 4.688 21.077 1.00 97.25 80 LEU A C 1
ATOM 675 O O . LEU A 1 80 ? -4.212 5.496 20.534 1.00 97.25 80 LEU A O 1
ATOM 679 N N . LEU A 1 81 ? -4.551 3.777 21.961 1.00 97.50 81 LEU A N 1
ATOM 680 C CA . LEU A 1 81 ? -3.158 3.633 22.384 1.00 97.50 81 LEU A CA 1
ATOM 681 C C . LEU A 1 81 ? -2.250 3.362 21.185 1.00 97.50 81 LEU A C 1
ATOM 683 O O . LEU A 1 81 ? -1.300 4.106 20.962 1.00 97.50 81 LEU A O 1
ATOM 687 N N . GLU A 1 82 ? -2.625 2.415 20.323 1.00 95.94 82 GLU A N 1
ATOM 688 C CA . GLU A 1 82 ? -1.843 2.122 19.120 1.00 95.94 82 GLU A CA 1
ATOM 689 C C . GLU A 1 82 ? -1.731 3.341 18.182 1.00 95.94 82 GLU A C 1
ATOM 691 O O . GLU A 1 82 ? -0.697 3.581 17.559 1.00 95.94 82 GLU A O 1
ATOM 696 N N . LYS A 1 83 ? -2.794 4.147 18.049 1.00 95.88 83 LYS A N 1
ATOM 697 C CA . LYS A 1 83 ? -2.739 5.382 17.246 1.00 95.88 83 LYS A CA 1
ATOM 698 C C . LYS A 1 83 ? -1.782 6.415 17.836 1.00 95.88 83 LYS A C 1
ATOM 700 O O . LYS A 1 83 ? -1.150 7.134 17.062 1.00 95.88 83 LYS A O 1
ATOM 705 N N . ILE A 1 84 ? -1.711 6.516 19.163 1.00 96.56 84 ILE A N 1
ATOM 706 C CA . ILE A 1 84 ? -0.782 7.412 19.859 1.00 96.56 84 ILE A CA 1
ATOM 707 C C . ILE A 1 84 ? 0.650 6.932 19.629 1.00 96.56 84 ILE A C 1
ATOM 709 O O . ILE A 1 84 ? 1.461 7.713 19.140 1.00 96.56 84 ILE A O 1
ATOM 713 N N . GLU A 1 85 ? 0.936 5.652 19.871 1.00 95.94 85 GLU A N 1
ATOM 714 C CA . GLU A 1 85 ? 2.256 5.045 19.645 1.00 95.94 85 GLU A CA 1
ATOM 715 C C . GLU A 1 85 ? 2.742 5.279 18.211 1.00 95.94 85 GLU A C 1
ATOM 717 O O . GLU A 1 85 ? 3.802 5.860 17.997 1.00 95.94 85 GLU A O 1
ATOM 722 N N . ARG A 1 86 ? 1.908 4.981 17.208 1.00 93.00 86 ARG A N 1
ATOM 723 C CA . ARG A 1 86 ? 2.250 5.218 15.794 1.00 93.00 86 ARG A CA 1
ATOM 724 C C . ARG A 1 86 ? 2.474 6.685 15.443 1.00 93.00 86 ARG A C 1
ATOM 726 O O . ARG A 1 86 ? 3.135 6.979 14.449 1.00 93.00 86 ARG A O 1
ATOM 733 N N . ARG A 1 87 ? 1.840 7.613 16.163 1.00 94.81 87 ARG A N 1
ATOM 734 C CA . ARG A 1 87 ? 2.062 9.051 15.966 1.00 94.81 87 ARG A CA 1
ATOM 735 C C . ARG A 1 87 ? 3.399 9.467 16.573 1.00 94.81 87 ARG A C 1
ATOM 737 O O . ARG A 1 87 ? 4.093 10.268 15.954 1.00 94.81 87 ARG A O 1
ATOM 744 N N . MET A 1 88 ? 3.753 8.898 17.724 1.00 96.06 88 MET A N 1
ATOM 745 C CA . MET A 1 88 ? 5.043 9.103 18.382 1.00 96.06 88 MET A CA 1
ATOM 746 C C . MET A 1 88 ? 6.203 8.529 17.561 1.00 96.06 88 MET A C 1
ATOM 748 O O . MET A 1 88 ? 7.193 9.216 17.388 1.00 96.06 88 MET A O 1
ATOM 752 N N . GLU A 1 89 ? 6.064 7.334 16.982 1.00 93.06 89 GLU A N 1
ATOM 753 C CA . GLU A 1 89 ? 7.092 6.712 16.122 1.00 93.06 89 GLU A CA 1
ATOM 754 C C . GLU A 1 89 ? 7.376 7.487 14.824 1.00 93.06 89 GLU A C 1
ATOM 756 O O . G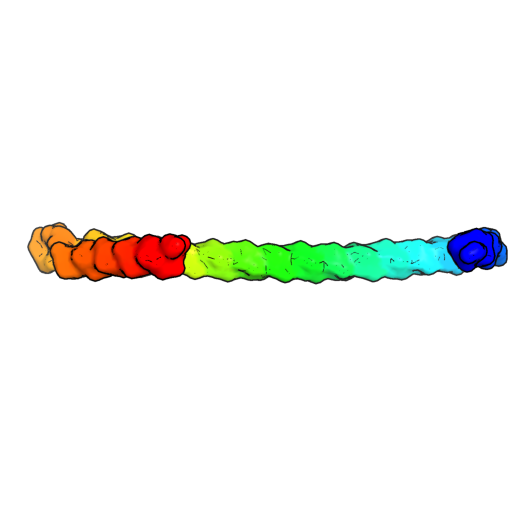LU A 1 89 ? 8.429 7.322 14.213 1.00 93.06 89 GLU A O 1
ATOM 761 N N . LYS A 1 90 ? 6.407 8.282 14.356 1.00 84.94 90 LYS A N 1
ATOM 762 C CA . LYS A 1 90 ? 6.512 9.070 13.118 1.00 84.94 90 LYS A CA 1
ATOM 763 C C . LYS A 1 90 ? 6.983 10.506 13.335 1.00 84.94 90 LYS A C 1
ATOM 765 O O . LYS A 1 90 ? 7.241 11.179 12.338 1.00 84.94 90 LYS A O 1
ATOM 770 N N . SER A 1 91 ? 6.972 10.979 14.582 1.00 71.69 91 SER A N 1
ATOM 771 C CA . SER A 1 91 ? 7.424 12.325 14.959 1.00 71.69 91 SER A CA 1
ATOM 772 C C . SER A 1 91 ? 8.928 12.312 15.192 1.00 71.69 91 SER A C 1
ATOM 774 O O . SER A 1 91 ? 9.566 13.316 14.818 1.00 71.69 91 SER A O 1
#

Foldseek 3Di:
DVVVVVVVVLVPDDPVVNVVVVVVVVVVVVVVVVVVVVVVVVVVVVVVCVVVVLVVQLVVLQCDADPVRHTDPVSPVVSVVVVVVVVVVVD